Protein AF-A0A5N9CRV7-F1 (afd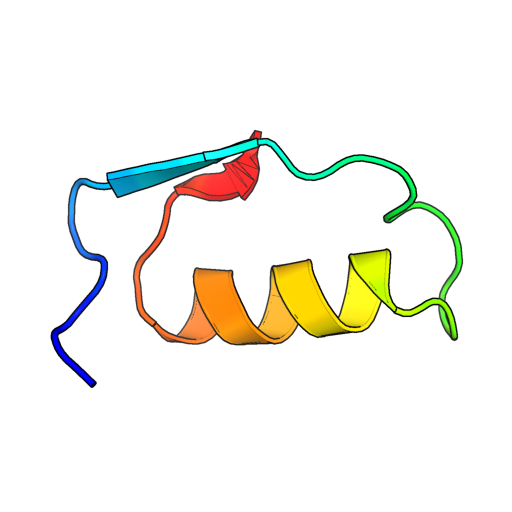b_monomer)

Nearest PDB structures (foldseek):
  5trt-assembly1_C  TM=8.809E-01  e=1.623E+00  Burkholderia pseudomallei 1710b
  5i9n-assembly1_A  TM=9.436E-01  e=2.154E+00  Burkholderia pseudomallei
  6vlx-assembly1_A-2  TM=8.678E-01  e=2.006E+00  Alistipes finegoldii
  5coq-assembly1_C  TM=8.730E-01  e=5.803E+00  Mycobacterium tuberculosis

Solvent-accessible surface area (backbone atoms only — not comparable to full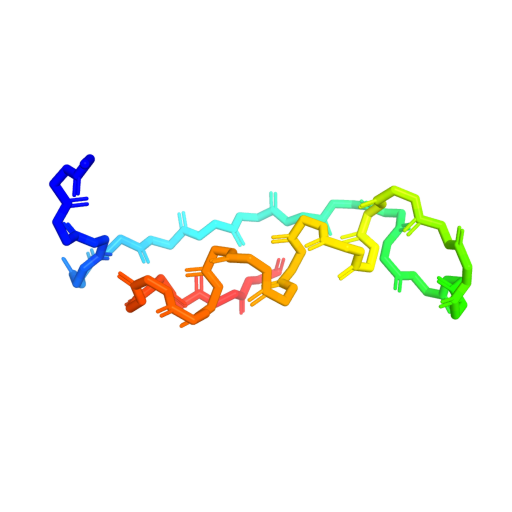-atom values): 2174 Å² total; per-residue (Å²): 129,82,76,31,64,94,38,78,46,78,62,69,72,42,86,41,93,87,31,68,33,30,54,50,49,56,55,42,45,76,40,45,26,45,79,83

Radius of gyration: 9.63 Å; Cα contacts (8 Å, |Δi|>4): 53; chains: 1; bounding box: 22×17×22 Å

Foldseek 3Di:
DAQCAPAEDEFPPCPDPPDPSVVVCVVNVVSHHHYD

Mean predicted aligned error: 2.99 Å

Structure (mmCIF, N/CA/C/O backbone):
data_AF-A0A5N9CRV7-F1
#
_entry.id   AF-A0A5N9CRV7-F1
#
loop_
_atom_site.group_PDB
_atom_site.id
_atom_site.type_symbol
_atom_site.label_atom_id
_atom_site.label_alt_id
_atom_site.label_comp_id
_atom_site.label_asym_id
_atom_site.label_entity_id
_atom_site.label_seq_id
_atom_site.pdbx_PDB_ins_code
_atom_site.Cartn_x
_atom_site.Cartn_y
_atom_site.Cartn_z
_atom_site.occupancy
_atom_site.B_iso_or_equiv
_atom_site.auth_seq_id
_atom_site.auth_comp_id
_atom_site.auth_asym_id
_atom_site.auth_atom_id
_atom_site.pdbx_PDB_model_num
ATOM 1 N N . MET A 1 1 ? -13.669 -15.812 0.678 1.00 52.91 1 MET A N 1
ATOM 2 C CA . MET A 1 1 ? -12.761 -15.328 1.744 1.00 52.91 1 MET A 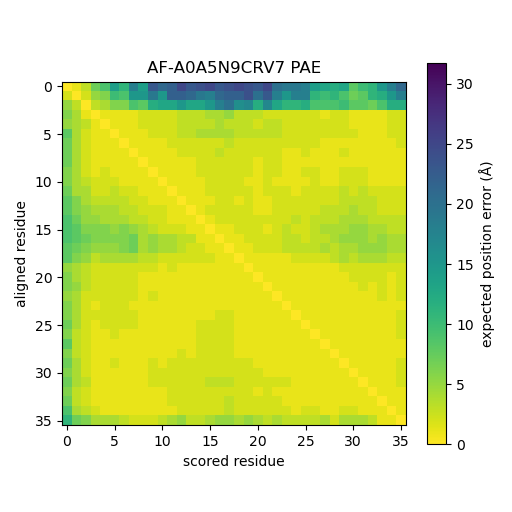CA 1
ATOM 3 C C . MET A 1 1 ? -13.495 -14.201 2.442 1.00 52.91 1 MET A C 1
ATOM 5 O O . MET A 1 1 ? -14.178 -13.489 1.718 1.00 52.91 1 MET A O 1
ATOM 9 N N . PRO A 1 2 ? -13.468 -14.110 3.781 1.00 60.59 2 PRO A N 1
ATOM 10 C CA . PRO A 1 2 ? -14.221 -13.083 4.506 1.00 60.59 2 PRO A CA 1
ATOM 11 C C . PRO A 1 2 ? -13.858 -11.679 3.998 1.00 60.59 2 PRO A C 1
ATOM 13 O O . PRO A 1 2 ? -12.711 -11.475 3.591 1.00 60.59 2 PRO A O 1
ATOM 16 N N . ASP A 1 3 ? -14.832 -10.763 4.003 1.00 82.94 3 ASP A N 1
ATOM 17 C CA . ASP A 1 3 ? -14.616 -9.335 3.727 1.00 82.94 3 ASP A CA 1
ATOM 18 C C . ASP A 1 3 ? -13.515 -8.795 4.645 1.00 82.94 3 ASP A C 1
ATOM 20 O O . ASP A 1 3 ? -13.464 -9.126 5.836 1.00 82.94 3 ASP A O 1
ATOM 24 N N . LEU A 1 4 ? -12.599 -8.003 4.084 1.00 95.69 4 LEU A N 1
ATOM 25 C CA . LEU A 1 4 ? -11.484 -7.388 4.811 1.00 95.69 4 LEU A CA 1
ATOM 26 C C . LEU A 1 4 ? -11.842 -6.006 5.372 1.00 95.69 4 LEU A C 1
ATOM 28 O O . LEU A 1 4 ? -10.950 -5.288 5.823 1.00 95.69 4 LEU A O 1
ATOM 32 N N . ASP A 1 5 ? -13.128 -5.659 5.387 1.00 94.56 5 ASP A N 1
ATOM 33 C CA . ASP A 1 5 ? -13.628 -4.410 5.947 1.00 94.56 5 ASP A CA 1
ATOM 34 C C . ASP A 1 5 ? -13.106 -4.183 7.375 1.00 94.56 5 ASP A C 1
ATOM 36 O O . ASP A 1 5 ? -13.149 -5.057 8.252 1.00 94.56 5 ASP A O 1
ATOM 40 N N . GLY A 1 6 ? -12.574 -2.982 7.609 1.00 95.75 6 GLY A N 1
ATOM 41 C CA . GLY A 1 6 ? -11.994 -2.584 8.893 1.00 95.75 6 GLY A CA 1
ATOM 42 C C . GLY A 1 6 ? -10.642 -3.234 9.213 1.00 95.75 6 GLY A C 1
ATOM 43 O O . GLY A 1 6 ? -10.186 -3.157 10.360 1.00 95.75 6 GLY A O 1
ATOM 44 N N . LYS A 1 7 ? -9.989 -3.895 8.247 1.00 96.75 7 LYS A N 1
ATOM 45 C CA . LYS A 1 7 ? -8.604 -4.375 8.366 1.00 96.75 7 LYS A CA 1
ATOM 46 C C . LYS A 1 7 ? -7.650 -3.471 7.595 1.00 96.75 7 LYS A C 1
ATOM 48 O O . LYS A 1 7 ? -7.967 -2.996 6.513 1.00 96.75 7 LYS A O 1
ATOM 53 N N . VAL A 1 8 ? -6.444 -3.313 8.139 1.00 97.50 8 VAL A N 1
ATOM 54 C CA . VAL A 1 8 ? -5.341 -2.591 7.495 1.00 97.50 8 VAL A CA 1
ATOM 55 C C . VAL A 1 8 ? -4.302 -3.591 6.995 1.00 97.50 8 VAL 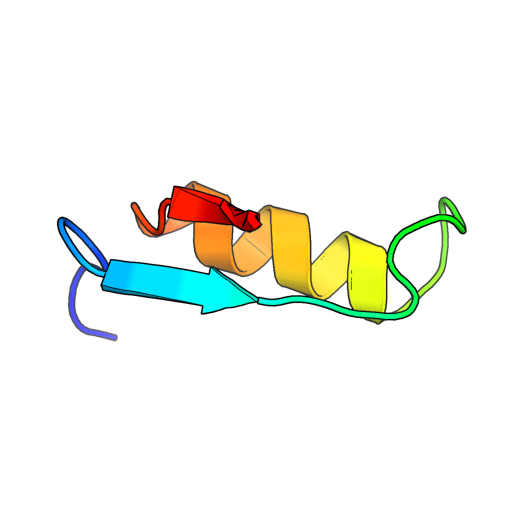A C 1
ATOM 57 O O . VAL A 1 8 ? -3.862 -4.460 7.753 1.00 97.50 8 VAL A O 1
ATOM 60 N N . ALA A 1 9 ? -3.891 -3.458 5.737 1.00 97.19 9 ALA A N 1
ATOM 61 C CA . ALA A 1 9 ? -2.828 -4.239 5.119 1.00 97.19 9 ALA A CA 1
ATOM 62 C C . ALA A 1 9 ? -1.623 -3.343 4.796 1.00 97.19 9 ALA A C 1
ATOM 64 O O . ALA A 1 9 ? -1.686 -2.504 3.900 1.00 97.19 9 ALA A O 1
ATOM 65 N N . LEU A 1 10 ? -0.512 -3.566 5.504 1.00 97.75 10 LEU A N 1
ATOM 66 C CA . LEU A 1 10 ? 0.787 -2.968 5.189 1.00 97.75 10 LEU A CA 1
ATOM 67 C C . LEU A 1 10 ? 1.465 -3.776 4.081 1.00 97.75 10 LEU A C 1
ATOM 69 O O . LEU A 1 10 ? 1.757 -4.962 4.277 1.00 97.75 10 LEU A O 1
ATOM 73 N N . ILE A 1 11 ? 1.730 -3.155 2.931 1.00 96.56 11 ILE A N 1
ATOM 74 C CA . ILE A 1 11 ? 2.292 -3.859 1.768 1.00 96.56 11 ILE A CA 1
ATOM 75 C C . ILE A 1 11 ? 3.587 -3.193 1.307 1.00 96.56 11 ILE A C 1
ATOM 77 O O . ILE A 1 11 ? 3.610 -2.057 0.843 1.00 96.56 11 ILE A O 1
ATOM 81 N N . THR A 1 12 ? 4.685 -3.947 1.345 1.00 96.38 12 THR A N 1
ATOM 82 C CA . THR A 1 12 ? 5.982 -3.504 0.818 1.00 96.38 12 THR A CA 1
ATOM 83 C C . THR A 1 12 ? 6.162 -3.919 -0.648 1.00 96.38 12 THR A C 1
ATOM 85 O O . THR A 1 12 ? 5.491 -4.817 -1.160 1.00 96.38 12 THR A O 1
ATOM 88 N N . GLY A 1 13 ? 7.062 -3.246 -1.375 1.00 95.31 13 GLY A N 1
ATOM 89 C CA . GLY A 1 13 ? 7.407 -3.631 -2.752 1.00 95.31 13 GLY A CA 1
ATOM 90 C C . GLY A 1 13 ? 6.298 -3.417 -3.799 1.00 95.31 13 GLY A C 1
ATOM 91 O O . GLY A 1 13 ? 6.332 -4.034 -4.863 1.00 95.31 13 GLY A O 1
ATOM 92 N N . ALA A 1 14 ? 5.319 -2.545 -3.538 1.00 96.56 14 ALA A N 1
ATOM 93 C CA . ALA A 1 14 ? 4.198 -2.276 -4.449 1.00 96.56 14 ALA A CA 1
ATOM 94 C C . ALA A 1 14 ? 4.477 -1.224 -5.547 1.00 96.56 14 ALA A C 1
ATOM 96 O O . ALA A 1 14 ? 3.600 -0.949 -6.364 1.00 96.56 14 ALA A O 1
ATOM 97 N N . GLY A 1 15 ? 5.684 -0.644 -5.598 1.00 94.31 15 GLY A N 1
ATOM 98 C CA . GLY A 1 15 ? 6.021 0.444 -6.531 1.00 94.31 15 GLY A CA 1
ATOM 99 C C . GLY A 1 15 ? 6.135 0.033 -8.007 1.00 94.31 15 GLY A C 1
ATOM 100 O O . GLY A 1 15 ? 6.025 0.874 -8.893 1.00 94.31 15 GLY A O 1
ATOM 101 N N . GLY A 1 16 ? 6.342 -1.255 -8.299 1.00 96.00 16 GLY A N 1
ATOM 102 C CA . GLY A 1 16 ? 6.457 -1.758 -9.670 1.00 96.00 16 GLY A CA 1
ATOM 103 C C . GLY A 1 16 ? 5.107 -2.154 -10.273 1.00 96.00 16 GLY A C 1
ATOM 104 O O . GLY A 1 16 ? 4.405 -2.996 -9.719 1.00 96.00 16 GLY A O 1
ATOM 105 N N . MET A 1 17 ? 4.785 -1.648 -11.468 1.00 92.56 17 MET A N 1
ATOM 106 C CA . MET A 1 17 ? 3.505 -1.906 -12.161 1.00 92.56 17 MET A CA 1
ATOM 107 C C . MET A 1 17 ? 3.204 -3.386 -12.446 1.00 92.56 17 MET A C 1
ATOM 109 O O . MET A 1 17 ? 2.043 -3.759 -12.580 1.00 92.56 17 MET A O 1
ATOM 113 N N . ARG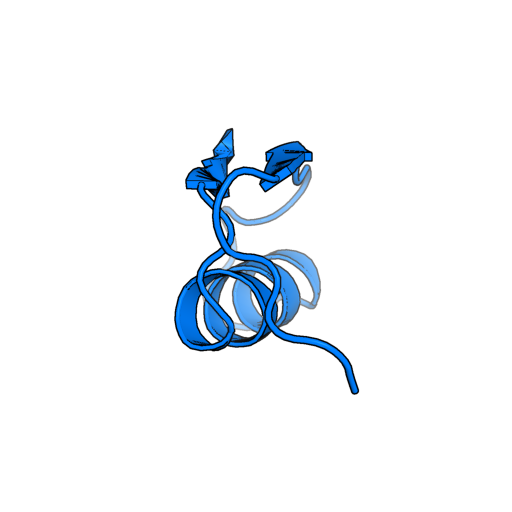 A 1 18 ? 4.237 -4.230 -12.552 1.00 95.19 18 ARG A N 1
ATOM 114 C CA . ARG A 1 18 ? 4.121 -5.674 -12.845 1.00 95.19 18 ARG A CA 1
ATOM 115 C C . ARG A 1 18 ? 4.524 -6.551 -11.654 1.00 95.19 18 ARG A C 1
ATOM 117 O O . ARG A 1 18 ? 4.666 -7.759 -11.804 1.00 95.19 18 ARG A O 1
ATOM 124 N N . GLY A 1 19 ? 4.771 -5.938 -10.496 1.00 96.00 19 GLY A N 1
ATOM 125 C CA . GLY A 1 19 ? 5.249 -6.629 -9.305 1.00 96.00 19 GLY A CA 1
ATOM 126 C C . GLY A 1 19 ? 4.126 -7.320 -8.540 1.00 96.00 19 GLY A C 1
ATOM 127 O O . GLY A 1 19 ?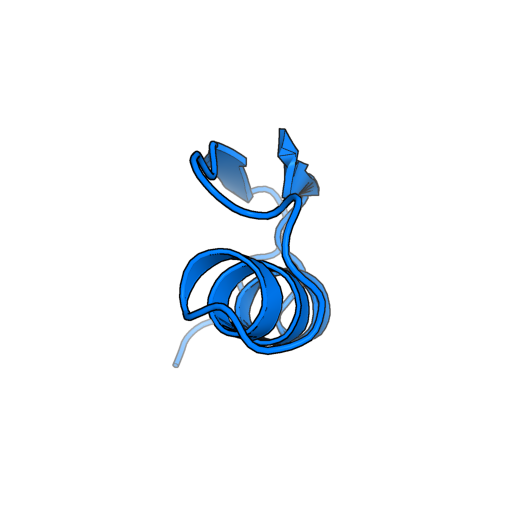 2.979 -6.868 -8.540 1.00 96.00 19 GLY A O 1
ATOM 128 N N . VAL A 1 20 ? 4.483 -8.379 -7.814 1.00 97.25 20 VAL A N 1
ATOM 129 C CA . VAL A 1 20 ? 3.549 -9.096 -6.933 1.00 97.25 20 VAL A CA 1
ATOM 130 C C . VAL A 1 20 ? 2.962 -8.156 -5.880 1.00 97.25 20 VAL A C 1
ATOM 132 O O . VAL A 1 20 ? 1.759 -8.191 -5.661 1.00 97.25 20 VAL A O 1
ATOM 135 N N . GLY A 1 21 ? 3.760 -7.244 -5.309 1.00 97.38 21 GLY A N 1
ATOM 136 C CA . GLY A 1 21 ? 3.267 -6.258 -4.340 1.00 97.38 21 GLY A CA 1
ATOM 137 C C . GLY A 1 21 ? 2.109 -5.416 -4.885 1.00 97.38 21 GLY A C 1
ATOM 138 O O . GLY A 1 21 ? 1.106 -5.229 -4.201 1.00 97.38 21 GLY A O 1
ATOM 139 N N . ARG A 1 22 ? 2.180 -4.991 -6.154 1.00 97.44 22 ARG A N 1
ATOM 140 C CA . ARG A 1 22 ? 1.093 -4.249 -6.809 1.00 97.44 22 ARG A CA 1
ATOM 141 C C . ARG A 1 22 ? -0.154 -5.115 -6.983 1.00 97.44 22 ARG A C 1
ATOM 143 O O . ARG A 1 22 ? -1.249 -4.646 -6.693 1.00 97.44 22 ARG A O 1
ATOM 150 N N . ALA A 1 23 ? -0.002 -6.368 -7.413 1.00 97.69 23 ALA A N 1
ATOM 151 C CA . ALA A 1 23 ? -1.128 -7.297 -7.535 1.00 97.69 23 ALA A CA 1
ATOM 152 C C . ALA A 1 23 ? -1.798 -7.571 -6.175 1.00 97.69 23 ALA A C 1
ATOM 154 O O . ALA A 1 23 ? -3.026 -7.591 -6.087 1.00 97.69 23 ALA A O 1
ATOM 155 N N . THR A 1 24 ? -1.002 -7.704 -5.112 1.00 97.12 24 THR A N 1
ATOM 156 C CA . THR A 1 24 ? -1.486 -7.875 -3.739 1.00 97.12 24 THR A CA 1
ATOM 157 C C . THR A 1 24 ?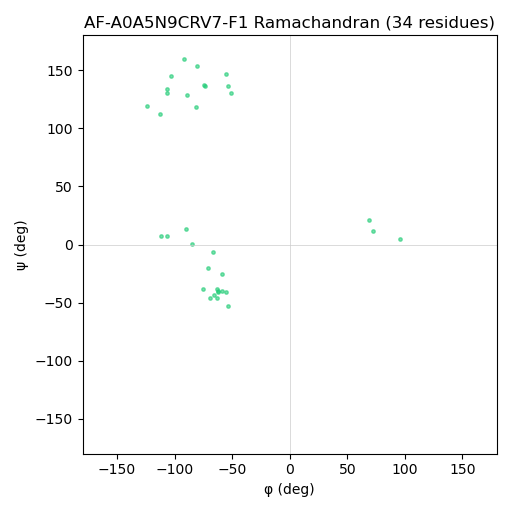 -2.275 -6.656 -3.265 1.00 97.12 24 THR A C 1
ATOM 159 O O . THR A 1 24 ? -3.383 -6.840 -2.768 1.00 97.12 24 THR A O 1
ATOM 162 N N . VAL A 1 25 ? -1.785 -5.426 -3.492 1.00 97.50 25 VAL A N 1
ATOM 163 C CA . VAL A 1 25 ? -2.542 -4.189 -3.193 1.00 97.50 25 VAL A CA 1
ATOM 164 C C . VAL A 1 25 ? -3.909 -4.225 -3.868 1.00 97.50 25 VAL A C 1
ATOM 166 O O . VAL A 1 25 ? -4.926 -4.071 -3.202 1.00 97.50 25 VAL A O 1
ATOM 169 N N . MET A 1 26 ? -3.944 -4.479 -5.179 1.00 96.56 26 MET A N 1
ATOM 170 C CA . MET A 1 26 ? -5.197 -4.458 -5.943 1.00 96.56 26 MET A CA 1
ATOM 171 C C . MET A 1 26 ? -6.177 -5.527 -5.455 1.00 96.56 26 MET A C 1
ATOM 173 O O . MET A 1 26 ? -7.379 -5.279 -5.379 1.00 96.56 26 MET A O 1
ATOM 177 N N . LYS A 1 27 ? -5.670 -6.714 -5.101 1.00 96.50 27 LYS A N 1
ATOM 178 C CA . LYS A 1 27 ? -6.510 -7.801 -4.605 1.00 96.50 27 LYS A CA 1
ATOM 179 C C . LYS A 1 27 ? -7.076 -7.503 -3.219 1.00 96.50 27 LYS A C 1
ATOM 181 O O . LYS A 1 27 ? -8.259 -7.744 -3.020 1.00 96.50 27 LYS A O 1
ATOM 186 N N . LEU A 1 28 ? -6.257 -7.025 -2.282 1.00 96.69 28 LEU A N 1
ATOM 187 C CA . LEU A 1 28 ? -6.682 -6.794 -0.897 1.00 96.69 28 LEU A CA 1
ATOM 188 C C . LEU A 1 28 ? -7.551 -5.538 -0.762 1.00 96.69 28 LEU A C 1
ATOM 190 O O . LEU A 1 28 ? -8.561 -5.587 -0.066 1.00 96.69 28 LEU A O 1
ATOM 194 N N . ALA A 1 29 ? -7.239 -4.467 -1.497 1.00 96.19 29 ALA A N 1
ATOM 195 C CA . ALA A 1 29 ? -8.089 -3.277 -1.551 1.00 96.19 29 ALA A CA 1
ATOM 196 C C . ALA A 1 29 ? -9.469 -3.600 -2.148 1.00 96.19 29 ALA A C 1
ATOM 198 O O . ALA A 1 29 ? -10.491 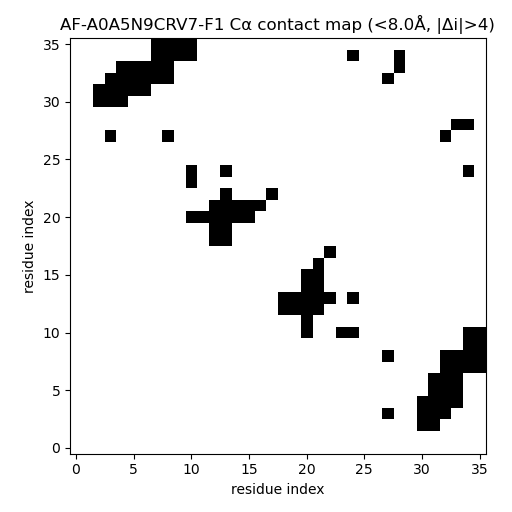-3.172 -1.627 1.00 96.19 29 ALA A O 1
ATOM 199 N N . GLY A 1 30 ? -9.517 -4.430 -3.199 1.00 96.12 30 GLY A N 1
ATOM 200 C CA . GLY A 1 30 ? -10.776 -4.906 -3.783 1.00 96.12 30 GLY A CA 1
ATOM 201 C C . GLY A 1 30 ? -11.602 -5.826 -2.873 1.00 96.12 30 GLY A C 1
ATOM 202 O O . GLY A 1 30 ? -12.712 -6.191 -3.246 1.00 96.12 30 GLY A O 1
ATOM 203 N N . LEU A 1 31 ? -11.064 -6.221 -1.715 1.00 96.25 31 LEU A N 1
ATOM 204 C CA . LEU A 1 31 ? -11.757 -6.980 -0.671 1.00 96.25 31 LEU A CA 1
ATOM 205 C C . LEU A 1 31 ? -12.103 -6.115 0.559 1.00 96.25 31 LEU A C 1
ATOM 207 O O . LEU A 1 31 ? -12.522 -6.678 1.564 1.00 96.25 31 LEU A O 1
ATOM 211 N N . GLY A 1 32 ? -11.889 -4.793 0.510 1.00 95.75 32 GLY A N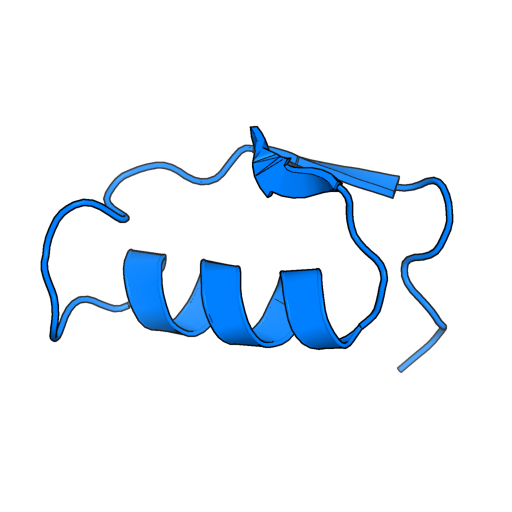 1
ATOM 212 C CA . GLY A 1 32 ? -12.261 -3.866 1.590 1.00 95.75 32 GLY A CA 1
ATOM 213 C C . GLY A 1 32 ? -11.150 -3.516 2.586 1.00 95.75 32 GLY A C 1
ATOM 214 O O . GLY A 1 32 ? -11.402 -2.808 3.557 1.00 95.75 32 GLY A O 1
ATOM 215 N N . ALA A 1 33 ? -9.915 -3.981 2.365 1.00 97.25 33 ALA A N 1
ATOM 216 C CA . ALA A 1 33 ? -8.798 -3.612 3.233 1.00 97.25 33 ALA A CA 1
ATOM 217 C C . ALA A 1 33 ? -8.326 -2.172 2.978 1.00 97.25 33 ALA A C 1
ATOM 219 O O . ALA A 1 33 ? -8.098 -1.781 1.828 1.00 97.25 33 ALA A O 1
ATOM 220 N N . ASP A 1 34 ? -8.050 -1.438 4.053 1.00 97.88 34 ASP A N 1
ATOM 221 C CA . ASP A 1 34 ? -7.289 -0.191 3.999 1.00 97.88 34 ASP A CA 1
ATOM 222 C C . ASP A 1 34 ? -5.805 -0.505 3.767 1.00 97.88 34 ASP A C 1
ATOM 224 O O . ASP A 1 34 ? -5.249 -1.419 4.379 1.00 97.88 34 ASP A O 1
ATOM 228 N N . ILE A 1 35 ? -5.142 0.238 2.880 1.00 97.12 35 ILE A N 1
ATOM 229 C CA . ILE A 1 35 ? -3.754 -0.041 2.484 1.00 97.12 35 ILE A CA 1
ATOM 230 C C . ILE A 1 35 ? -2.803 0.988 3.098 1.00 97.12 35 ILE A C 1
ATOM 232 O O . ILE A 1 35 ? -3.056 2.191 3.006 1.00 97.12 35 ILE A O 1
ATOM 236 N N . ALA A 1 36 ? -1.699 0.501 3.671 1.00 92.31 36 ALA A N 1
ATOM 237 C CA . ALA A 1 36 ? -0.592 1.289 4.214 1.00 92.31 36 ALA A CA 1
ATOM 238 C C . ALA A 1 36 ? 0.742 0.934 3.541 1.00 92.31 36 ALA A C 1
ATOM 240 O O . ALA A 1 36 ? 0.926 -0.247 3.151 1.00 92.31 36 ALA A O 1
#

pLDDT: mean 93.71, std 9.36, range [52.91, 97.88]

Secondary structure (DSSP, 8-state):
----TT-EE--SSTTSTTSHHHHHHHHHHTTT-EE-

Sequence (36 aa):
MPDLDGKVALITGAGGMRGVGRATVMKLAGLGADIA